Protein AF-A0A380JT74-F1 (afdb_monomer_lite)

Sequence (169 aa):
MEEIGEGIFPLSLGYSAITGVGSEQLVAQLIPATIIGYLMHDFTQPFWGKAALFKAFAGVDAISIVLDTKDTEEIINIIKAIAPTFGGISLEDISASRCFEIEQHLIDDCQIPIFHDDQHGTAIVVLAAVFNSLKLLQKSLAEVSITRKLLAAGAAKVTVVDKFGIINE

Radius of gyration: 21.31 Å; chains: 1; bounding box: 86×38×46 Å

InterPro domains:
  IPR012301 Malic enzyme, N-terminal domain [PF00390] (49-106)
  IPR012301 Malic enzyme, N-terminal domain [SM01274] (24-107)
  IPR015884 Malic enzyme, conserved site [PS00331] (115-131)
  IPR036291 NAD(P)-binding domain superfamily [SSF51735] (119-168)
  IPR037062 Malic enzyme, N-terminal domain superfamily [G3DSA:3.40.50.10380] (46-116)
  IPR046346 Aminoacid dehydrogenase-like, N-terminal domain superfamily [SSF53223] (48-117)
  IPR051674 Malate Decarboxylating Enzymes [PTHR43237] (49-161)

Secondary structure (DSSP, 8-state):
----------HHHHHHHHHSTTSTTEEEEEEETTSSTTT-TT--HHHHHHHHHIIIII--EEEEEEE----HHHHHHHHHHHGGG-SEEEE-SPPTTHHHHHHHHHHHH-SS-EEEIIIIIHHHHHHHHHHHHHHHHT--GGG--HHHHHHHTT-----EEETTEEE--

Structure (mmCIF, N/CA/C/O backbone):
data_AF-A0A380JT74-F1
#
_entry.id   AF-A0A380JT74-F1
#
loop_
_atom_site.group_PDB
_atom_site.id
_atom_site.type_symbol
_atom_site.label_atom_id
_atom_site.label_alt_id
_atom_site.label_comp_id
_atom_site.label_asym_id
_atom_site.label_entity_id
_atom_site.label_seq_id
_atom_site.pdbx_PDB_ins_code
_atom_site.Cartn_x
_atom_site.Cartn_y
_atom_site.Cartn_z
_atom_site.occupancy
_atom_site.B_iso_or_equiv
_atom_site.auth_seq_id
_atom_site.auth_comp_id
_atom_site.auth_asym_id
_atom_site.auth_atom_id
_atom_site.pdbx_PDB_model_num
ATOM 1 N N . MET A 1 1 ? -58.560 -0.689 1.691 1.00 39.22 1 MET A N 1
ATOM 2 C CA . MET A 1 1 ? -57.808 -1.839 2.223 1.00 39.22 1 MET A CA 1
ATOM 3 C C . MET A 1 1 ? -57.248 -2.535 1.004 1.00 39.22 1 MET A C 1
ATOM 5 O O . MET A 1 1 ? -57.956 -3.296 0.367 1.00 39.22 1 MET A O 1
ATOM 9 N N . GLU A 1 2 ? -56.061 -2.107 0.595 1.00 29.58 2 GLU A N 1
ATOM 10 C CA . GLU A 1 2 ? -55.3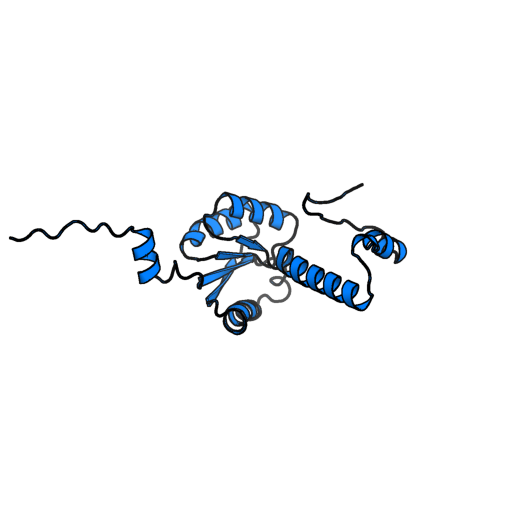30 -2.633 -0.556 1.00 29.58 2 GLU A CA 1
ATOM 11 C C . GLU A 1 2 ? -53.887 -2.769 -0.060 1.00 29.58 2 GLU A C 1
ATOM 13 O O . GLU A 1 2 ? -53.345 -1.830 0.529 1.00 29.58 2 GLU A O 1
ATOM 18 N N . GLU A 1 3 ? -53.363 -3.990 -0.121 1.00 33.56 3 GLU A N 1
ATOM 19 C CA . GLU A 1 3 ? -52.111 -4.406 0.506 1.00 33.56 3 GLU A CA 1
ATOM 20 C C . GLU A 1 3 ? -50.910 -3.709 -0.143 1.00 33.56 3 GLU A C 1
ATOM 22 O O . GLU A 1 3 ? -50.640 -3.855 -1.334 1.00 33.56 3 GLU A O 1
ATOM 27 N N . ILE A 1 4 ? -50.157 -2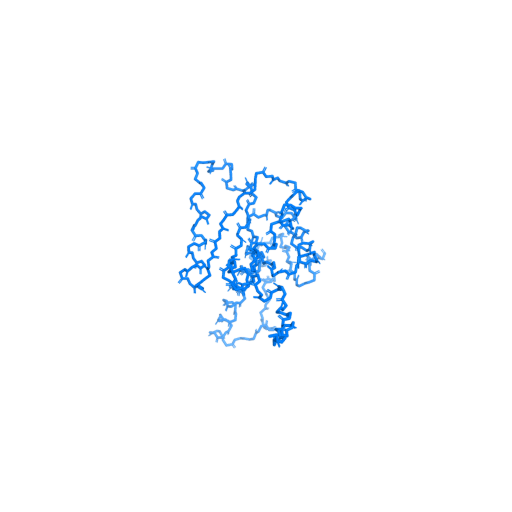.971 0.670 1.00 36.59 4 ILE A N 1
ATOM 28 C CA . ILE A 1 4 ? -48.798 -2.531 0.357 1.00 36.59 4 ILE A CA 1
ATOM 29 C C . ILE A 1 4 ? -47.874 -3.740 0.507 1.00 36.59 4 ILE A C 1
ATOM 31 O O . ILE A 1 4 ? -47.539 -4.142 1.618 1.00 36.59 4 ILE A O 1
ATOM 35 N N . GLY A 1 5 ? -47.511 -4.337 -0.628 1.00 32.78 5 GLY A N 1
ATOM 36 C CA . GLY A 1 5 ? -46.554 -5.435 -0.699 1.00 32.78 5 GLY A CA 1
ATOM 37 C C . GLY A 1 5 ? -45.199 -5.047 -0.108 1.00 32.78 5 GLY A C 1
ATOM 38 O O . GLY A 1 5 ? -44.645 -3.990 -0.416 1.00 32.78 5 GLY A O 1
ATOM 39 N N . GLU A 1 6 ? -44.675 -5.930 0.739 1.00 39.38 6 GLU A N 1
ATOM 40 C CA . GLU A 1 6 ? -43.350 -5.866 1.348 1.00 39.38 6 GLU A CA 1
ATOM 41 C C . GLU A 1 6 ? -42.249 -5.953 0.278 1.00 39.38 6 GLU A C 1
ATOM 43 O O . GLU A 1 6 ? -41.689 -7.007 -0.014 1.00 39.38 6 GLU A O 1
ATOM 48 N N . GLY A 1 7 ? -41.921 -4.816 -0.329 1.00 36.62 7 GLY A N 1
ATOM 49 C CA . GLY A 1 7 ? -40.676 -4.636 -1.062 1.00 36.62 7 GLY A CA 1
ATOM 50 C C . GLY A 1 7 ? -39.546 -4.385 -0.072 1.00 36.62 7 GLY A C 1
ATOM 51 O O . GLY A 1 7 ? -39.211 -3.233 0.196 1.00 36.62 7 GLY A O 1
ATOM 52 N N . ILE A 1 8 ? -38.966 -5.448 0.490 1.00 41.50 8 ILE A N 1
ATOM 53 C CA . ILE A 1 8 ? -37.708 -5.355 1.240 1.00 41.50 8 ILE A CA 1
ATOM 54 C C . ILE A 1 8 ? -36.622 -4.949 0.235 1.00 41.50 8 ILE A C 1
ATOM 56 O O . ILE A 1 8 ? -36.020 -5.784 -0.438 1.00 41.50 8 ILE A O 1
ATOM 60 N N . PHE A 1 9 ? -36.388 -3.643 0.105 1.00 39.09 9 PHE A N 1
ATOM 61 C CA . PHE A 1 9 ? -35.153 -3.135 -0.477 1.00 39.09 9 PHE A CA 1
ATOM 62 C C . PHE A 1 9 ? -33.995 -3.659 0.385 1.00 39.09 9 PHE A C 1
ATOM 64 O O . PHE A 1 9 ? -34.037 -3.486 1.607 1.00 39.09 9 PHE A O 1
ATOM 71 N N . PRO A 1 10 ? -32.965 -4.304 -0.193 1.00 41.22 10 PRO A N 1
ATOM 72 C CA . PRO A 1 10 ? -31.819 -4.738 0.591 1.00 41.22 10 PRO A CA 1
ATOM 73 C C . PRO A 1 10 ? -31.198 -3.516 1.278 1.00 41.22 10 PRO A C 1
ATOM 75 O O . PRO A 1 10 ? -30.847 -2.535 0.619 1.00 41.22 10 PRO A O 1
ATOM 78 N N . LEU A 1 11 ? -31.086 -3.570 2.610 1.00 44.22 11 LEU A N 1
ATOM 79 C CA . LEU A 1 11 ? -30.576 -2.483 3.459 1.00 44.22 11 LEU A CA 1
ATOM 80 C C . LEU A 1 11 ? -29.219 -1.934 2.978 1.00 44.22 11 LEU A C 1
ATOM 82 O O . LEU A 1 11 ? -28.955 -0.746 3.140 1.00 44.22 11 LEU A O 1
ATOM 86 N N . SER A 1 12 ? -28.393 -2.760 2.327 1.00 42.31 12 SER A N 1
ATOM 87 C CA . SER A 1 12 ? -27.105 -2.365 1.738 1.00 42.31 12 SER A CA 1
ATOM 88 C C . SER A 1 12 ? -27.229 -1.385 0.562 1.00 42.31 12 SER A C 1
ATOM 90 O O . SER A 1 12 ? -26.414 -0.469 0.435 1.00 42.31 12 SER A O 1
ATOM 92 N N . LEU A 1 13 ? -28.262 -1.532 -0.275 1.00 37.78 13 LEU A N 1
ATOM 93 C CA . LEU A 1 13 ? -28.532 -0.631 -1.401 1.00 37.78 13 LEU A CA 1
ATOM 94 C C . LEU A 1 13 ? -29.143 0.690 -0.918 1.00 37.78 13 LEU A C 1
ATOM 96 O O . LEU A 1 13 ? -28.796 1.757 -1.419 1.00 37.78 13 LEU A O 1
ATOM 100 N N . GLY A 1 14 ? -30.036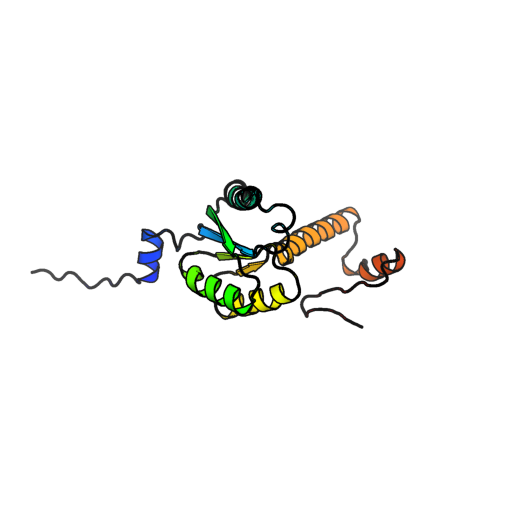 0.611 0.074 1.00 36.16 14 GLY A N 1
ATOM 101 C CA . GLY A 1 14 ? -30.672 1.781 0.680 1.00 36.16 14 GLY A CA 1
ATOM 102 C C . GLY A 1 14 ? -29.677 2.656 1.442 1.00 36.16 14 GLY A C 1
ATOM 103 O O . GLY A 1 14 ? -29.666 3.866 1.251 1.00 36.16 14 GLY A O 1
ATOM 104 N N . TYR A 1 15 ? -28.791 2.060 2.246 1.00 44.44 15 TYR A N 1
ATOM 105 C CA . TYR A 1 15 ? -27.768 2.801 2.991 1.00 44.44 15 TYR A CA 1
ATOM 106 C C . TYR A 1 15 ? -26.835 3.572 2.048 1.00 44.44 15 TYR A C 1
ATOM 108 O O . TYR A 1 15 ? -26.690 4.782 2.181 1.00 44.44 15 TYR A O 1
ATOM 116 N N . SER A 1 16 ? -26.313 2.895 1.023 1.00 44.91 16 SER A N 1
ATOM 117 C CA . SER A 1 16 ? -25.418 3.462 0.009 1.00 44.91 16 SER A CA 1
ATOM 118 C C . SER A 1 16 ? -25.979 4.683 -0.721 1.00 44.91 16 SER A C 1
ATOM 120 O O . SER A 1 16 ? -25.251 5.644 -0.965 1.00 44.91 16 SER A O 1
ATOM 122 N N . ALA A 1 17 ? -27.273 4.655 -1.050 1.00 41.78 17 ALA A N 1
ATOM 123 C CA . ALA A 1 17 ? -27.955 5.733 -1.760 1.00 41.78 17 ALA A CA 1
ATOM 124 C C . ALA A 1 17 ? -28.292 6.941 -0.864 1.00 41.78 17 ALA A C 1
ATOM 126 O O . ALA A 1 17 ? -28.459 8.045 -1.375 1.00 41.78 17 ALA A O 1
ATOM 127 N N . ILE A 1 18 ? -28.402 6.741 0.456 1.00 48.78 18 ILE A N 1
ATOM 128 C CA . ILE A 1 18 ? -28.799 7.784 1.418 1.00 48.78 18 ILE A CA 1
ATOM 129 C C . ILE A 1 18 ? -27.573 8.454 2.057 1.00 48.78 18 ILE A C 1
ATOM 131 O O . ILE A 1 18 ? -27.598 9.655 2.314 1.00 48.78 18 ILE A O 1
ATOM 135 N N . THR A 1 19 ? -26.496 7.705 2.312 1.00 51.59 19 THR A N 1
ATOM 136 C CA . THR A 1 19 ? -25.284 8.208 2.985 1.00 51.59 19 THR A CA 1
ATOM 137 C C . THR A 1 19 ? -24.150 8.556 2.020 1.00 51.59 19 THR A C 1
ATOM 139 O O . THR A 1 19 ? -23.175 9.176 2.432 1.00 51.59 19 THR A O 1
ATOM 142 N N . GLY A 1 20 ? -24.249 8.142 0.752 1.00 47.56 20 GLY A N 1
ATOM 143 C CA . GLY A 1 20 ? -23.146 8.196 -0.211 1.00 47.56 20 GLY A CA 1
ATOM 144 C C . GLY A 1 20 ? -22.093 7.098 -0.009 1.00 47.56 20 GLY A C 1
ATOM 145 O O . GLY A 1 20 ? -21.178 6.990 -0.817 1.00 47.56 20 GLY A O 1
ATOM 146 N N . VAL A 1 21 ? -22.229 6.239 1.009 1.00 47.00 21 VAL A N 1
ATOM 147 C CA . VAL A 1 21 ? -21.217 5.234 1.406 1.00 47.00 21 VAL A CA 1
ATOM 148 C C . VAL A 1 21 ? -21.133 4.032 0.447 1.00 47.00 21 VAL A C 1
ATOM 150 O O . VAL A 1 21 ? -20.200 3.246 0.528 1.00 47.00 21 VAL A O 1
ATOM 153 N N . GLY A 1 22 ? -22.043 3.907 -0.524 1.00 40.50 22 GLY A N 1
ATOM 154 C CA . GLY A 1 22 ? -21.859 2.982 -1.659 1.00 40.50 22 GLY A CA 1
ATOM 155 C C . GLY A 1 22 ? -21.641 3.672 -2.991 1.00 40.50 22 GLY A C 1
ATOM 156 O O . GLY A 1 22 ? -21.723 3.033 -4.036 1.00 40.50 22 GLY A O 1
ATOM 157 N N . SER A 1 23 ? -21.356 4.969 -2.968 1.00 45.16 23 SER A N 1
ATOM 158 C CA . SER A 1 23 ? -20.537 5.520 -4.027 1.00 45.16 23 SER A CA 1
ATOM 159 C C . SER A 1 23 ? -19.095 5.169 -3.668 1.00 45.16 23 SER A C 1
ATOM 161 O O . SER A 1 23 ? -18.668 5.377 -2.535 1.00 45.16 23 SER A O 1
ATOM 163 N N . GLU A 1 24 ? -18.328 4.649 -4.617 1.00 51.03 24 GLU A N 1
ATOM 164 C CA . GLU A 1 24 ? -16.873 4.423 -4.525 1.00 51.03 24 GLU A CA 1
ATOM 165 C C . GLU A 1 24 ? -16.081 5.731 -4.264 1.00 51.03 24 GLU A C 1
ATOM 167 O O . GLU A 1 24 ? -14.888 5.825 -4.533 1.00 51.03 24 GLU A O 1
ATOM 172 N N . GLN A 1 25 ? -16.758 6.787 -3.812 1.00 56.88 25 GLN A N 1
ATOM 173 C CA . GLN A 1 25 ? -16.313 8.159 -3.856 1.00 56.88 25 GLN A CA 1
ATOM 174 C C . GLN A 1 25 ? -15.687 8.604 -2.552 1.00 56.88 25 GLN A C 1
ATOM 176 O O . GLN A 1 25 ? -14.919 9.534 -2.661 1.00 56.88 25 GLN A O 1
ATOM 181 N N . LEU A 1 26 ? -15.950 8.000 -1.380 1.00 63.19 26 LEU A N 1
ATOM 182 C CA . LEU A 1 26 ? -15.327 8.442 -0.122 1.00 63.19 26 LEU A CA 1
ATOM 183 C C . LEU A 1 26 ? -14.191 7.513 0.330 1.00 63.19 26 LEU A C 1
ATOM 185 O O . LEU A 1 26 ? -14.449 6.416 0.828 1.00 63.19 26 LEU A O 1
ATOM 189 N N . VAL A 1 27 ? -12.944 7.967 0.198 1.00 76.00 27 VAL A N 1
ATOM 190 C CA . VAL A 1 27 ? -11.735 7.231 0.614 1.00 76.00 27 VAL A CA 1
ATOM 191 C C . VAL A 1 27 ? -11.126 7.856 1.866 1.00 76.00 27 VAL A C 1
ATOM 193 O O . VAL A 1 27 ? -10.895 9.066 1.920 1.00 76.00 27 VAL A O 1
ATOM 196 N N . ALA A 1 28 ? -10.824 7.033 2.872 1.00 78.25 28 ALA A N 1
ATOM 197 C CA . ALA A 1 28 ? -10.010 7.470 4.002 1.00 78.25 28 ALA A CA 1
ATOM 198 C C . ALA A 1 28 ? -8.528 7.343 3.656 1.00 78.25 28 ALA A C 1
ATOM 200 O O . ALA A 1 28 ? -8.063 6.271 3.276 1.00 78.25 28 ALA A O 1
ATOM 201 N N . GLN A 1 29 ? -7.782 8.424 3.835 1.00 72.50 29 GLN A N 1
ATOM 202 C CA . GLN A 1 29 ? -6.329 8.441 3.749 1.00 72.50 29 GLN A CA 1
ATOM 203 C C . GLN A 1 29 ? -5.763 8.446 5.170 1.00 72.50 29 GLN A C 1
ATOM 205 O O . GLN A 1 29 ? -5.967 9.407 5.912 1.00 72.50 29 GLN A O 1
ATOM 210 N N . LEU A 1 30 ? -5.094 7.366 5.561 1.00 71.06 30 LEU A N 1
ATOM 211 C CA . LEU A 1 30 ? -4.696 7.101 6.942 1.00 71.06 30 LEU A CA 1
ATOM 212 C C . LEU A 1 30 ? -3.195 7.240 7.145 1.00 71.06 30 LEU A C 1
ATOM 214 O O . LEU A 1 30 ? -2.408 6.594 6.458 1.00 71.06 30 LEU A O 1
ATOM 218 N N . ILE A 1 31 ? -2.833 8.071 8.124 1.00 67.75 31 ILE A N 1
ATOM 219 C CA . ILE A 1 31 ? -1.463 8.540 8.333 1.00 67.75 31 ILE A CA 1
ATOM 220 C C . ILE A 1 31 ? -1.128 8.461 9.829 1.00 67.75 31 ILE A C 1
ATOM 222 O O . ILE A 1 31 ? -1.653 9.254 10.616 1.00 67.75 31 ILE A O 1
ATOM 226 N N . PRO A 1 32 ? -0.274 7.525 10.274 1.00 60.84 32 PRO A N 1
ATOM 227 C CA . PRO A 1 32 ? 0.247 7.534 11.632 1.00 60.84 32 PRO A CA 1
ATOM 228 C C . PRO A 1 32 ? 1.298 8.640 11.766 1.00 60.84 32 PRO A C 1
ATOM 230 O O . PRO A 1 32 ? 2.138 8.820 10.884 1.00 60.84 32 PRO A O 1
ATOM 233 N N . ALA A 1 33 ? 1.296 9.368 12.886 1.00 57.62 33 ALA A N 1
ATOM 234 C CA . ALA A 1 33 ? 2.073 10.599 13.120 1.00 57.62 33 ALA A CA 1
ATOM 235 C C . ALA A 1 33 ? 3.624 10.456 13.143 1.00 57.62 33 ALA A C 1
ATOM 237 O O . ALA A 1 33 ? 4.336 11.231 13.783 1.00 57.62 33 ALA A O 1
ATOM 238 N N . THR A 1 34 ? 4.204 9.454 12.483 1.00 51.53 34 THR A N 1
ATOM 239 C CA . THR A 1 34 ? 5.522 8.915 12.836 1.00 51.53 34 THR A CA 1
ATOM 240 C C . THR A 1 34 ? 6.728 9.344 12.020 1.00 51.53 34 THR A C 1
ATOM 242 O O . THR A 1 34 ? 7.830 9.172 12.537 1.00 51.53 34 THR A O 1
ATOM 245 N N . ILE A 1 35 ? 6.589 9.908 10.819 1.00 43.22 35 ILE A N 1
ATOM 246 C CA . ILE A 1 35 ? 7.774 10.305 10.028 1.00 43.22 35 ILE A CA 1
ATOM 247 C C . ILE A 1 35 ? 7.844 11.822 9.824 1.00 43.22 35 ILE A C 1
ATOM 249 O O . ILE A 1 35 ? 8.893 12.421 10.051 1.00 43.22 35 ILE A O 1
ATOM 253 N N . ILE A 1 36 ? 6.722 12.475 9.523 1.00 45.03 36 ILE A N 1
ATOM 254 C CA . ILE A 1 36 ? 6.669 13.937 9.339 1.00 45.03 36 ILE A CA 1
ATOM 255 C C . ILE A 1 36 ? 6.343 14.679 10.655 1.00 45.03 36 ILE A C 1
ATOM 257 O O . ILE A 1 36 ? 6.624 15.868 10.785 1.00 45.03 36 ILE A O 1
ATOM 261 N N . GLY A 1 37 ? 5.865 13.976 11.690 1.00 41.78 37 GLY A N 1
ATOM 262 C CA . GLY A 1 37 ? 5.500 14.576 12.983 1.00 41.78 37 GLY A CA 1
ATOM 263 C C . GLY A 1 37 ? 6.672 15.113 13.820 1.00 41.78 37 GLY A C 1
ATOM 264 O O . GLY A 1 37 ? 6.473 16.014 14.627 1.00 41.78 37 GLY A O 1
ATOM 265 N N . TYR A 1 38 ? 7.905 14.626 13.615 1.00 39.69 38 TYR A N 1
ATOM 266 C CA . TYR A 1 38 ? 9.077 15.100 14.378 1.00 39.69 38 TYR A CA 1
ATOM 267 C C . TYR A 1 38 ? 9.775 16.325 13.771 1.00 39.69 38 TYR A C 1
ATOM 269 O O . TYR A 1 38 ? 10.463 17.045 14.491 1.00 39.69 38 TYR A O 1
ATOM 277 N N . LEU A 1 39 ? 9.608 16.572 12.468 1.00 40.47 39 LEU A N 1
ATOM 278 C CA . LEU A 1 39 ? 10.161 17.753 11.792 1.00 40.47 39 LEU A CA 1
ATOM 279 C C . LEU A 1 39 ? 9.103 18.837 11.541 1.00 40.47 39 LEU A C 1
ATOM 281 O O . LEU A 1 39 ? 9.475 19.993 11.355 1.00 40.47 39 LEU A O 1
ATOM 285 N N . MET A 1 40 ? 7.807 18.491 11.540 1.00 43.88 40 MET A N 1
ATOM 286 C CA . MET A 1 40 ? 6.711 19.390 11.154 1.00 43.88 40 MET A CA 1
ATOM 287 C C . MET A 1 40 ? 5.447 19.195 12.007 1.00 43.88 40 MET A C 1
ATOM 289 O O . MET A 1 40 ? 4.362 18.954 11.488 1.00 43.88 40 MET A O 1
ATOM 293 N N . HIS A 1 41 ? 5.579 19.338 13.326 1.00 42.34 41 HIS A N 1
ATOM 294 C CA . HIS A 1 41 ? 4.462 19.312 14.283 1.00 42.34 41 HIS A CA 1
ATOM 295 C C . HIS A 1 41 ? 3.335 20.327 13.957 1.00 42.34 41 HIS A C 1
ATOM 297 O O . HIS A 1 41 ? 2.180 20.098 14.302 1.00 42.34 41 HIS A O 1
ATOM 303 N N . ASP A 1 42 ? 3.639 21.414 13.234 1.00 39.81 42 ASP A N 1
ATOM 304 C CA . ASP A 1 42 ? 2.719 22.553 13.071 1.00 39.81 42 ASP A CA 1
ATOM 305 C C . ASP A 1 42 ? 2.001 22.640 11.710 1.00 39.81 42 ASP A C 1
ATOM 307 O O . ASP A 1 42 ? 1.203 23.553 11.493 1.00 39.81 42 ASP A O 1
ATOM 311 N N . PHE A 1 43 ? 2.225 21.702 10.783 1.00 44.19 43 PHE A N 1
ATOM 312 C CA . PHE A 1 43 ? 1.517 21.685 9.497 1.00 44.19 43 PHE A CA 1
ATOM 313 C C . PHE A 1 43 ? 0.864 20.321 9.250 1.00 44.19 43 PHE A C 1
ATOM 315 O O . PHE A 1 43 ? 1.424 19.443 8.609 1.00 44.19 43 PHE A O 1
ATOM 322 N N . THR A 1 44 ? -0.395 20.188 9.669 1.00 47.00 44 THR A N 1
ATOM 323 C CA . THR A 1 44 ? -1.339 19.164 9.177 1.00 47.00 44 THR A CA 1
ATOM 324 C C . THR A 1 44 ? -1.724 19.368 7.701 1.00 47.00 44 THR A C 1
ATOM 326 O O . THR A 1 44 ? -2.378 18.518 7.105 1.00 47.00 44 THR A O 1
ATOM 329 N N . GLN A 1 45 ? -1.309 20.484 7.090 1.00 41.72 45 GLN A N 1
ATOM 330 C CA . GLN A 1 45 ? -1.654 20.919 5.728 1.00 41.72 45 GLN A CA 1
ATOM 331 C C . GLN A 1 45 ? -1.154 20.037 4.558 1.00 41.72 45 GLN A C 1
ATOM 333 O O . GLN A 1 45 ? -1.871 19.989 3.560 1.00 41.72 45 GLN A O 1
ATOM 338 N N . PRO A 1 46 ? 0.006 19.337 4.596 1.00 52.62 46 PRO A N 1
ATOM 339 C CA . PRO A 1 46 ? 0.470 18.541 3.453 1.00 52.62 46 PRO A CA 1
ATOM 340 C C . PRO A 1 46 ? -0.488 17.395 3.122 1.00 52.62 46 PRO A C 1
ATOM 342 O O . PRO A 1 46 ? -0.695 17.069 1.956 1.00 52.62 46 PRO A O 1
ATOM 345 N N . PHE A 1 47 ? -1.117 16.826 4.150 1.00 55.28 47 PHE A N 1
ATOM 346 C CA . PHE A 1 47 ? -1.962 15.644 4.029 1.00 55.28 47 PHE A CA 1
ATOM 347 C C . PHE A 1 47 ? -3.287 15.935 3.314 1.00 55.28 47 PHE A C 1
ATOM 349 O O . PHE A 1 47 ? -3.718 15.133 2.488 1.00 55.28 47 PHE A O 1
ATOM 356 N N . TRP A 1 48 ? -3.836 17.147 3.477 1.00 58.19 48 TRP A N 1
ATOM 357 C CA . TRP A 1 48 ? -4.949 17.651 2.657 1.00 58.19 48 TRP A CA 1
ATOM 358 C C . TRP A 1 48 ? -4.604 17.713 1.162 1.00 58.19 48 TRP A C 1
ATOM 360 O O . TRP A 1 48 ? -5.496 17.649 0.315 1.00 58.19 48 TRP A O 1
ATOM 370 N N . GLY A 1 49 ? -3.314 17.819 0.825 1.00 68.44 49 GLY A N 1
ATOM 371 C CA . GLY A 1 49 ? -2.835 17.845 -0.550 1.00 68.44 49 GLY A CA 1
ATOM 372 C C . GLY A 1 49 ? -3.217 16.583 -1.318 1.00 68.44 49 GLY A C 1
ATOM 373 O O . GLY A 1 49 ? -3.735 16.690 -2.425 1.00 68.44 49 GLY A O 1
ATOM 374 N N . LYS A 1 50 ? -3.047 15.393 -0.732 1.00 76.38 50 LYS A N 1
ATOM 375 C CA . LYS A 1 50 ? -3.371 14.132 -1.421 1.00 76.38 50 LYS A CA 1
ATOM 376 C C . LYS A 1 50 ? -4.868 13.928 -1.588 1.00 76.38 50 LYS A C 1
ATOM 378 O O . LYS A 1 50 ? -5.302 13.541 -2.669 1.00 76.38 50 LYS A O 1
ATOM 383 N N . ALA A 1 51 ? -5.663 14.280 -0.580 1.00 80.25 51 ALA A N 1
ATOM 384 C CA . ALA A 1 51 ? -7.113 14.291 -0.717 1.00 80.25 51 ALA A CA 1
ATOM 385 C C . ALA A 1 51 ? -7.575 15.205 -1.873 1.00 80.25 51 ALA A C 1
ATOM 387 O O . ALA A 1 51 ? -8.425 14.825 -2.680 1.00 80.25 51 ALA A O 1
ATOM 388 N N . ALA A 1 52 ? -6.945 16.376 -2.029 1.00 82.62 52 ALA A N 1
ATOM 389 C CA . ALA A 1 52 ? -7.187 17.247 -3.177 1.00 82.62 52 ALA A CA 1
ATOM 390 C C . ALA A 1 52 ? -6.740 16.615 -4.513 1.00 82.62 52 ALA A C 1
ATOM 392 O O . ALA A 1 52 ? -7.420 16.806 -5.522 1.00 82.62 52 ALA A O 1
ATOM 393 N N . LEU A 1 53 ? -5.649 15.835 -4.538 1.00 85.38 53 LEU A N 1
ATOM 394 C CA . LEU A 1 53 ? -5.219 15.086 -5.729 1.00 85.38 53 LEU A CA 1
ATOM 395 C C . LEU A 1 53 ? -6.234 14.005 -6.124 1.00 85.38 53 LEU A C 1
ATOM 397 O O . LEU A 1 53 ? -6.561 13.906 -7.307 1.00 85.38 53 LEU A O 1
ATOM 401 N N . PHE A 1 54 ? -6.774 13.247 -5.164 1.00 84.81 54 PHE A N 1
ATOM 402 C CA . PHE A 1 54 ? -7.849 12.278 -5.419 1.00 84.81 54 PHE A CA 1
ATOM 403 C C . PHE A 1 54 ? -9.041 12.948 -6.103 1.00 84.81 54 PHE A C 1
ATOM 405 O O . PHE A 1 54 ? -9.524 12.459 -7.130 1.00 84.81 54 PHE A O 1
ATOM 412 N N . LYS A 1 55 ? -9.449 14.127 -5.617 1.00 85.69 55 LYS A N 1
ATOM 413 C CA . LYS A 1 55 ? -10.560 14.855 -6.230 1.00 85.69 55 LYS A CA 1
ATOM 414 C C . LYS A 1 55 ? -10.216 15.381 -7.618 1.00 85.69 55 LYS A C 1
ATOM 416 O O . LYS A 1 55 ? -11.008 15.220 -8.544 1.00 85.69 55 LYS A O 1
ATOM 421 N N . ALA A 1 56 ? -9.045 15.994 -7.770 1.00 89.19 56 ALA A N 1
ATOM 422 C CA . ALA A 1 56 ? -8.635 16.645 -9.010 1.00 89.19 56 ALA A CA 1
ATOM 423 C C . ALA A 1 56 ? -8.365 15.657 -10.155 1.00 89.19 56 ALA A C 1
ATOM 425 O O . ALA A 1 56 ? -8.699 15.956 -11.300 1.00 89.19 56 ALA A O 1
ATOM 426 N N . PHE A 1 57 ? -7.763 14.501 -9.863 1.00 88.94 57 PHE A N 1
ATOM 427 C CA . PHE A 1 57 ? -7.303 13.556 -10.887 1.00 88.94 57 PHE A CA 1
ATOM 428 C C . PHE A 1 57 ? -8.183 12.314 -11.034 1.00 88.94 57 PHE A C 1
ATOM 430 O O . PHE A 1 57 ? -8.227 11.750 -12.125 1.00 88.94 57 PHE A O 1
ATOM 437 N N . ALA A 1 58 ? -8.888 11.897 -9.978 1.00 86.62 58 ALA A N 1
ATOM 438 C CA . ALA A 1 58 ? -9.724 10.694 -9.993 1.00 86.62 58 ALA A CA 1
ATOM 439 C C . ALA A 1 58 ? -11.215 10.975 -9.739 1.00 86.62 58 ALA A C 1
ATOM 441 O O . ALA A 1 58 ? -12.031 10.067 -9.859 1.00 86.62 58 ALA A O 1
ATOM 442 N N . GLY A 1 59 ? -11.596 12.212 -9.394 1.00 87.44 59 GLY A N 1
ATOM 443 C CA . GLY A 1 59 ? -12.975 12.542 -9.020 1.00 87.44 59 GLY A CA 1
ATOM 444 C C . GLY A 1 59 ? -13.425 11.922 -7.692 1.00 87.44 59 GLY A C 1
ATOM 445 O O . GLY A 1 59 ? -14.610 11.993 -7.373 1.00 87.44 59 GLY A O 1
ATOM 446 N N . VAL A 1 60 ? -12.490 11.355 -6.924 1.00 86.69 60 VAL A N 1
ATOM 447 C CA . VAL A 1 60 ? -12.728 10.687 -5.640 1.00 86.69 60 VAL A CA 1
ATOM 448 C C . VAL A 1 60 ? -12.708 11.727 -4.524 1.00 86.69 60 VAL A C 1
ATOM 450 O O . VAL A 1 60 ? -11.780 12.528 -4.423 1.00 86.69 60 VAL A O 1
ATOM 453 N N . ASP A 1 61 ? -13.735 11.729 -3.688 1.00 86.31 61 ASP A N 1
ATOM 454 C CA . ASP A 1 61 ? -13.762 12.481 -2.442 1.00 86.31 61 ASP A CA 1
ATOM 455 C C . ASP A 1 61 ? -12.912 11.750 -1.392 1.00 86.31 61 ASP A C 1
ATOM 457 O O . ASP A 1 61 ? -13.173 10.625 -0.990 1.00 86.31 61 ASP A O 1
ATOM 461 N N . ALA A 1 62 ? -11.836 12.369 -0.934 1.00 85.50 62 ALA A N 1
ATOM 462 C CA . ALA A 1 62 ? -10.972 11.758 0.067 1.00 85.50 62 ALA A CA 1
ATOM 463 C C . ALA A 1 62 ? -10.927 12.619 1.321 1.00 85.50 62 ALA A C 1
ATOM 465 O O . ALA A 1 62 ? -10.999 13.848 1.248 1.00 85.50 62 ALA A O 1
ATOM 466 N N . ILE A 1 63 ? -10.798 11.967 2.474 1.00 84.75 63 ILE A N 1
ATOM 467 C CA . ILE A 1 63 ? -10.550 12.646 3.742 1.00 84.75 63 ILE A CA 1
ATOM 468 C C . ILE A 1 63 ? -9.284 12.100 4.384 1.00 84.75 63 ILE A C 1
ATOM 470 O O . ILE A 1 63 ? -9.063 10.891 4.430 1.00 84.75 63 ILE A O 1
ATOM 474 N N . SER A 1 64 ? -8.454 13.003 4.895 1.00 82.69 64 SER A N 1
ATOM 475 C CA . SER A 1 64 ? -7.226 12.641 5.594 1.00 82.69 64 SER A CA 1
ATOM 476 C C . SER A 1 64 ? -7.511 12.449 7.082 1.00 82.69 64 SER A C 1
ATOM 478 O O . SER A 1 64 ? -8.037 13.344 7.744 1.00 82.69 64 SER A O 1
ATOM 480 N N . ILE A 1 65 ? -7.150 11.282 7.609 1.00 84.88 65 ILE A N 1
ATOM 481 C CA . ILE A 1 65 ? -7.302 10.902 9.012 1.00 84.88 65 ILE A CA 1
ATOM 482 C C . ILE A 1 65 ? -5.909 10.634 9.572 1.00 84.88 65 ILE A C 1
ATOM 484 O O . ILE A 1 65 ? -5.233 9.677 9.191 1.00 84.88 65 ILE A O 1
ATOM 488 N N . VAL A 1 66 ? -5.483 11.496 10.492 1.00 83.94 66 VAL A N 1
ATOM 489 C CA . VAL A 1 66 ? -4.195 11.364 11.174 1.00 83.94 66 VAL A CA 1
ATOM 490 C C . VAL A 1 66 ? -4.420 10.685 12.517 1.00 83.94 66 VAL A C 1
ATOM 492 O O . VAL A 1 66 ? -5.237 11.149 13.313 1.00 83.94 66 VAL A O 1
ATOM 495 N N . LEU A 1 67 ? -3.695 9.596 12.765 1.00 82.88 67 LEU A N 1
ATOM 496 C CA . LEU A 1 67 ? -3.747 8.869 14.030 1.00 82.88 67 LEU A CA 1
ATOM 497 C C . LEU A 1 67 ? -2.516 9.211 14.875 1.00 82.88 67 LEU A C 1
ATOM 499 O O . LEU A 1 67 ? -1.379 8.986 14.452 1.00 82.88 67 LEU A O 1
ATOM 503 N N . ASP A 1 68 ? -2.744 9.716 16.088 1.00 84.69 68 ASP A N 1
ATOM 504 C CA . ASP A 1 68 ? -1.689 9.934 17.087 1.00 84.69 68 ASP A CA 1
ATOM 505 C C . ASP A 1 68 ? -1.423 8.655 17.892 1.00 84.69 68 ASP A C 1
ATOM 507 O O . ASP A 1 68 ? -1.526 8.600 19.114 1.00 84.69 68 ASP A O 1
ATOM 511 N N . THR A 1 69 ? -1.128 7.577 17.172 1.00 83.44 69 THR A N 1
ATOM 512 C CA . THR A 1 69 ? -0.662 6.323 17.756 1.00 83.44 69 THR A CA 1
ATOM 513 C C . THR A 1 69 ? 0.398 5.700 16.859 1.00 83.44 69 THR A C 1
ATOM 515 O O . THR A 1 69 ? 0.493 5.955 15.654 1.00 83.44 69 THR A O 1
ATOM 518 N N . LYS A 1 70 ? 1.259 4.904 17.487 1.00 83.56 70 LYS A N 1
ATOM 519 C CA . LYS A 1 70 ? 2.302 4.118 16.826 1.00 83.56 70 LYS A CA 1
ATOM 520 C C . LYS A 1 70 ? 2.084 2.622 17.009 1.00 83.56 70 LYS A C 1
ATOM 522 O O . LYS A 1 70 ? 2.832 1.852 16.403 1.00 83.56 70 LYS A O 1
ATOM 527 N N . ASP A 1 71 ? 1.129 2.247 17.856 1.00 90.06 71 ASP A N 1
ATOM 528 C CA . ASP A 1 71 ? 0.827 0.864 18.172 1.00 90.06 71 ASP A CA 1
ATOM 529 C C . ASP A 1 71 ? 0.101 0.210 16.995 1.00 90.06 71 ASP A C 1
ATOM 531 O O . ASP A 1 71 ? -0.831 0.772 16.423 1.00 90.06 71 ASP A O 1
ATOM 535 N N . THR A 1 72 ? 0.589 -0.957 16.589 1.00 90.56 72 THR A N 1
ATOM 536 C CA . THR A 1 72 ? 0.129 -1.628 15.366 1.00 90.56 72 THR A CA 1
ATOM 537 C C . THR A 1 72 ? -1.308 -2.115 15.528 1.00 90.56 72 THR A C 1
ATOM 539 O O . THR A 1 72 ? -2.147 -1.847 14.670 1.00 90.56 72 THR A O 1
ATOM 542 N N . GLU A 1 73 ? -1.613 -2.740 16.663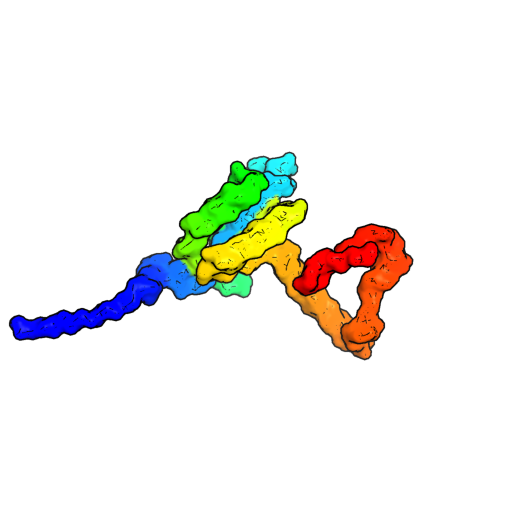 1.00 94.06 73 GLU A N 1
ATOM 543 C CA . GLU A 1 73 ? -2.944 -3.266 16.960 1.00 94.06 73 GLU A CA 1
ATOM 544 C C . GLU A 1 73 ? -3.961 -2.146 17.167 1.00 94.06 73 GLU A C 1
ATOM 546 O O . GLU A 1 73 ? -5.092 -2.232 16.690 1.00 94.06 73 GLU A O 1
ATOM 551 N N . GLU A 1 74 ? -3.577 -1.063 17.842 1.00 93.94 74 GLU A N 1
ATOM 552 C CA . GLU A 1 74 ? -4.435 0.108 18.002 1.00 93.94 74 GLU A CA 1
ATOM 553 C C . GLU A 1 74 ? -4.804 0.718 16.644 1.00 93.94 74 GLU A C 1
ATOM 555 O O . GLU A 1 74 ? -5.983 0.967 16.387 1.00 93.94 74 GLU A O 1
ATOM 560 N N . ILE A 1 75 ? -3.826 0.886 15.745 1.00 91.75 75 ILE A N 1
ATOM 561 C CA . ILE A 1 75 ? -4.063 1.368 14.379 1.00 91.75 75 ILE A CA 1
ATOM 562 C C . ILE A 1 75 ? -5.041 0.439 13.652 1.00 91.75 75 ILE A C 1
ATOM 564 O O . ILE A 1 75 ? -6.046 0.915 13.126 1.00 91.75 75 ILE A O 1
ATOM 568 N N . ILE A 1 76 ? -4.796 -0.875 13.654 1.00 94.00 76 ILE A N 1
ATOM 569 C CA . ILE A 1 76 ? -5.668 -1.857 12.991 1.00 94.00 76 ILE A CA 1
ATOM 570 C C . ILE A 1 76 ? -7.099 -1.758 13.530 1.00 94.00 76 ILE A C 1
ATOM 572 O O . ILE A 1 76 ? -8.052 -1.659 12.757 1.00 94.00 76 ILE A O 1
ATOM 576 N N . ASN A 1 77 ? -7.262 -1.728 14.852 1.00 96.06 77 ASN A N 1
ATOM 577 C CA . ASN A 1 77 ? -8.575 -1.679 15.489 1.00 96.06 77 ASN A CA 1
ATOM 578 C C . ASN A 1 77 ? -9.331 -0.381 15.179 1.00 96.06 77 ASN A C 1
ATOM 580 O O . ASN A 1 77 ? -10.526 -0.432 14.880 1.00 96.06 77 ASN A O 1
ATOM 584 N N . ILE A 1 78 ? -8.647 0.769 15.196 1.00 94.69 78 ILE A N 1
ATOM 585 C CA . ILE A 1 78 ? -9.241 2.057 14.813 1.00 94.69 78 ILE A CA 1
ATOM 586 C C . ILE A 1 78 ? -9.711 2.007 13.360 1.00 94.69 78 ILE A C 1
ATOM 588 O O . ILE A 1 78 ? -10.853 2.361 13.069 1.00 94.69 78 ILE A O 1
ATOM 592 N N . ILE A 1 79 ? -8.853 1.538 12.452 1.00 93.06 79 ILE A N 1
ATOM 593 C CA . ILE A 1 79 ? -9.152 1.486 11.021 1.00 93.06 79 ILE A CA 1
ATOM 594 C C . ILE A 1 79 ? -10.342 0.559 10.753 1.00 93.06 79 ILE A C 1
ATOM 596 O O . ILE A 1 79 ? -11.282 0.959 10.067 1.00 93.06 79 ILE A O 1
ATOM 600 N N . LYS A 1 80 ? -10.367 -0.635 11.356 1.00 94.12 80 LYS A N 1
ATOM 601 C CA . LYS A 1 80 ? -11.497 -1.574 11.255 1.00 94.12 80 LYS A CA 1
ATOM 602 C C . LYS A 1 80 ? -12.804 -0.963 11.747 1.00 94.12 80 LYS A C 1
ATOM 604 O O . LYS A 1 80 ? -13.847 -1.175 11.134 1.00 94.12 80 LYS A O 1
ATOM 609 N N . ALA A 1 81 ? -12.758 -0.198 12.837 1.00 94.69 81 ALA A N 1
ATOM 610 C CA . ALA A 1 81 ? -13.945 0.438 13.396 1.00 94.69 81 ALA A CA 1
ATOM 611 C C . ALA A 1 81 ? -14.529 1.516 12.467 1.00 94.69 81 ALA A C 1
ATOM 613 O O . ALA A 1 81 ? -15.750 1.653 12.391 1.00 94.69 81 ALA A O 1
ATOM 614 N N . ILE A 1 82 ? -13.682 2.265 11.752 1.00 91.56 82 ILE A N 1
ATOM 615 C CA . ILE A 1 82 ? -14.132 3.338 10.851 1.00 91.56 82 ILE A CA 1
ATOM 616 C C . ILE A 1 82 ? -14.380 2.869 9.413 1.00 91.56 82 ILE A C 1
ATOM 618 O O . ILE A 1 82 ? -15.116 3.540 8.689 1.00 91.56 82 ILE A O 1
ATOM 622 N N . ALA A 1 83 ? -13.822 1.722 9.010 1.00 90.50 83 ALA A N 1
ATOM 623 C CA . ALA A 1 83 ? -13.908 1.169 7.658 1.00 90.50 83 ALA A CA 1
ATOM 624 C C . ALA A 1 83 ? -15.327 1.152 7.059 1.00 90.50 83 ALA A C 1
ATOM 626 O O . ALA A 1 83 ? -15.461 1.575 5.914 1.00 90.50 83 ALA A O 1
ATOM 627 N N . PRO A 1 84 ? -16.406 0.793 7.789 1.00 89.56 84 PRO A N 1
ATOM 628 C CA . PRO A 1 84 ? -17.761 0.797 7.227 1.00 89.56 84 PRO A CA 1
ATOM 629 C C . PRO A 1 84 ? -18.256 2.163 6.725 1.00 89.56 84 PRO A C 1
ATOM 631 O O . PRO A 1 84 ? -19.278 2.220 6.050 1.00 89.56 84 PRO A O 1
ATOM 634 N N . THR A 1 85 ? -17.570 3.258 7.072 1.00 87.56 85 THR A N 1
ATOM 635 C CA . THR A 1 85 ? -17.890 4.624 6.623 1.00 87.56 85 THR A CA 1
ATOM 636 C C . THR A 1 85 ? -17.339 4.931 5.225 1.00 87.56 85 THR A C 1
ATOM 638 O O . THR A 1 85 ? -17.777 5.891 4.595 1.00 87.56 85 THR A O 1
ATOM 641 N N . PHE A 1 86 ? -16.378 4.147 4.733 1.00 87.75 86 PHE A N 1
ATOM 642 C CA . PHE A 1 86 ? -15.607 4.457 3.529 1.00 87.75 86 PHE A CA 1
ATOM 643 C C . PHE A 1 86 ? -15.822 3.423 2.427 1.00 87.75 86 PHE A C 1
ATOM 645 O O . PHE A 1 86 ? -16.077 2.253 2.694 1.00 87.75 86 PHE A O 1
ATOM 652 N N . GLY A 1 87 ? -15.659 3.856 1.176 1.00 87.50 87 GLY A N 1
ATOM 653 C CA . GLY A 1 87 ? -15.604 2.970 0.010 1.00 87.50 87 GLY A CA 1
ATOM 654 C C . GLY A 1 87 ? -14.227 2.330 -0.200 1.00 87.50 87 GLY A C 1
ATOM 655 O O . GLY A 1 87 ? -14.103 1.390 -0.977 1.00 87.50 87 GLY A O 1
ATOM 656 N N . GLY A 1 88 ? -13.195 2.823 0.491 1.00 90.81 88 GLY A N 1
ATOM 657 C CA . GLY A 1 88 ? -11.836 2.288 0.465 1.00 90.81 88 GLY A CA 1
ATOM 658 C C . GLY A 1 88 ? -10.918 3.014 1.447 1.00 90.81 88 GLY A C 1
ATOM 659 O O . GLY A 1 88 ? -11.227 4.117 1.911 1.00 90.81 88 GLY A O 1
ATOM 660 N N . ILE A 1 89 ? -9.783 2.393 1.764 1.00 91.88 89 ILE A N 1
ATOM 661 C CA . ILE A 1 89 ? -8.769 2.951 2.664 1.00 91.88 89 ILE A CA 1
ATOM 662 C C . ILE A 1 89 ? -7.414 2.979 1.967 1.00 91.88 89 ILE A C 1
ATOM 664 O O . ILE A 1 89 ? -6.902 1.949 1.535 1.00 91.88 89 ILE A O 1
ATOM 668 N N . SER A 1 90 ? -6.824 4.170 1.908 1.00 91.56 90 SER A N 1
ATOM 669 C CA . SER A 1 90 ? -5.458 4.399 1.457 1.00 91.56 90 SER A CA 1
ATOM 670 C C . SER A 1 90 ? -4.543 4.579 2.670 1.00 91.56 90 SER A C 1
ATOM 672 O O . SER A 1 90 ? -4.644 5.581 3.376 1.00 91.56 90 SER A O 1
ATOM 674 N N . LEU A 1 91 ? -3.652 3.623 2.924 1.00 91.00 91 LEU A N 1
ATOM 675 C CA . LEU A 1 91 ? -2.617 3.717 3.955 1.00 91.00 91 LEU A CA 1
ATOM 676 C C . LEU A 1 91 ? -1.420 4.515 3.432 1.00 91.00 91 LEU A C 1
ATOM 678 O O . LEU A 1 91 ? -1.032 4.372 2.268 1.00 91.00 91 LEU A O 1
ATOM 682 N N . GLU A 1 92 ? -0.822 5.324 4.299 1.00 86.00 92 GLU A N 1
ATOM 683 C CA . GLU A 1 92 ? 0.292 6.197 3.943 1.00 86.00 92 GLU A CA 1
ATOM 684 C C . GLU A 1 92 ? 1.222 6.463 5.125 1.00 86.00 92 GLU A C 1
ATOM 686 O O . GLU A 1 92 ? 0.800 6.471 6.281 1.00 86.00 92 GLU A O 1
ATOM 691 N N . ASP A 1 93 ? 2.503 6.682 4.823 1.00 81.62 93 ASP A N 1
ATOM 692 C CA . ASP A 1 93 ? 3.553 7.081 5.766 1.00 81.62 93 ASP A CA 1
ATOM 693 C C . ASP A 1 93 ? 3.680 6.155 6.993 1.00 81.62 93 ASP A C 1
ATOM 695 O O . ASP A 1 93 ? 4.149 6.537 8.076 1.00 81.62 93 ASP A O 1
ATOM 699 N N . ILE A 1 94 ? 3.305 4.884 6.825 1.00 82.25 94 ILE A N 1
ATOM 700 C CA . ILE A 1 94 ? 3.492 3.847 7.835 1.00 82.25 94 ILE A CA 1
ATOM 701 C C . ILE A 1 94 ? 4.883 3.246 7.657 1.00 82.25 94 ILE A C 1
ATOM 703 O O . ILE A 1 94 ? 5.203 2.627 6.646 1.00 82.25 94 ILE A O 1
ATOM 707 N N . SER A 1 95 ? 5.741 3.410 8.662 1.00 79.44 95 SER A N 1
ATOM 708 C CA . SER A 1 95 ? 7.109 2.889 8.589 1.00 79.44 95 SER A CA 1
ATOM 709 C C . SER A 1 95 ? 7.142 1.356 8.507 1.00 79.44 95 SER A C 1
ATOM 711 O O . SER A 1 95 ? 6.430 0.676 9.247 1.00 79.44 95 SER A O 1
ATOM 713 N N . ALA A 1 96 ? 8.055 0.804 7.707 1.00 80.38 96 ALA A N 1
ATOM 714 C CA . ALA A 1 96 ? 8.379 -0.623 7.742 1.00 80.38 96 ALA A CA 1
ATOM 715 C C . ALA A 1 96 ? 9.003 -1.032 9.100 1.00 80.38 96 ALA A C 1
ATOM 717 O O . ALA A 1 96 ? 9.631 -0.212 9.770 1.00 80.38 96 ALA A O 1
ATOM 718 N N . SER A 1 97 ? 8.869 -2.280 9.561 1.00 81.19 97 SER A N 1
ATOM 719 C CA . SER A 1 97 ? 8.175 -3.426 8.938 1.00 81.19 97 SER A CA 1
ATOM 720 C C . SER A 1 97 ? 6.680 -3.535 9.264 1.00 81.19 97 SER A C 1
ATOM 722 O O . SER A 1 97 ? 5.988 -4.329 8.640 1.00 81.19 97 SER A O 1
ATOM 724 N N . ARG A 1 98 ? 6.165 -2.750 10.216 1.00 84.06 98 ARG A N 1
ATOM 725 C CA . ARG A 1 98 ? 4.766 -2.834 10.685 1.00 84.06 98 ARG A CA 1
ATOM 726 C C . ARG A 1 98 ? 3.719 -2.539 9.607 1.00 84.06 98 ARG A C 1
ATOM 728 O O . ARG A 1 98 ? 2.607 -3.037 9.705 1.00 84.06 98 ARG A O 1
ATOM 735 N N . CYS A 1 99 ? 4.058 -1.758 8.578 1.00 86.81 99 CYS A N 1
ATOM 736 C CA . CYS A 1 99 ? 3.137 -1.468 7.477 1.00 86.81 99 CYS A CA 1
ATOM 737 C C . CYS A 1 99 ? 2.620 -2.735 6.778 1.00 86.81 99 CYS A C 1
ATOM 739 O O . CYS A 1 99 ? 1.449 -2.768 6.419 1.00 86.81 99 CYS A O 1
ATOM 741 N N . PHE A 1 100 ? 3.449 -3.779 6.657 1.00 88.06 100 PHE A N 1
ATOM 742 C CA . PHE A 1 100 ? 3.062 -5.050 6.038 1.00 88.06 100 PHE A CA 1
ATOM 743 C C . PHE A 1 100 ? 2.034 -5.811 6.879 1.00 88.06 100 PHE A C 1
ATOM 745 O O . PHE A 1 100 ? 1.058 -6.325 6.348 1.00 88.06 100 PHE A O 1
ATOM 752 N N . GLU A 1 101 ? 2.252 -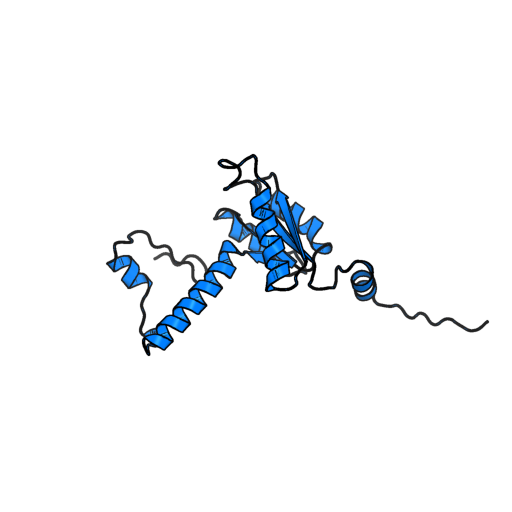5.871 8.193 1.00 90.38 101 GLU A N 1
ATOM 753 C CA . GLU A 1 101 ? 1.342 -6.536 9.132 1.00 90.38 101 GLU A CA 1
ATOM 754 C C . GLU A 1 101 ? -0.005 -5.812 9.198 1.00 90.38 101 GLU A C 1
ATOM 756 O O . GLU A 1 101 ? -1.050 -6.441 9.048 1.00 90.38 101 GLU A O 1
ATOM 761 N N . ILE A 1 102 ? 0.028 -4.481 9.328 1.00 91.56 102 ILE A N 1
ATOM 762 C CA . ILE A 1 102 ? -1.169 -3.632 9.330 1.00 91.56 102 ILE A CA 1
ATOM 763 C C . ILE A 1 102 ? -1.967 -3.832 8.043 1.00 91.56 102 ILE A C 1
ATOM 765 O O . ILE A 1 102 ? -3.166 -4.081 8.097 1.00 91.56 102 ILE A O 1
ATOM 769 N N . GLU A 1 103 ? -1.315 -3.734 6.887 1.00 93.25 103 GLU A N 1
ATOM 770 C CA . GLU A 1 103 ? -1.978 -3.895 5.597 1.00 93.25 103 GLU A CA 1
ATOM 771 C C . GLU A 1 103 ? -2.598 -5.286 5.442 1.00 93.25 103 GLU A C 1
ATOM 773 O O . GLU A 1 103 ? -3.766 -5.383 5.072 1.00 93.25 103 GLU A O 1
ATOM 778 N N . GLN A 1 104 ? -1.856 -6.347 5.769 1.00 93.12 104 GLN A N 1
ATOM 779 C CA . GLN A 1 104 ? -2.342 -7.717 5.629 1.00 93.12 104 GLN A CA 1
ATOM 780 C C . GLN A 1 104 ? -3.562 -7.978 6.520 1.00 93.12 104 GLN A C 1
ATOM 782 O O . GLN A 1 104 ? -4.580 -8.455 6.025 1.00 93.12 104 GLN A O 1
ATOM 787 N N . HIS A 1 105 ? -3.503 -7.599 7.802 1.00 94.00 105 HIS A N 1
ATOM 788 C CA . HIS A 1 105 ? -4.645 -7.745 8.710 1.00 94.00 105 HIS A CA 1
ATOM 789 C C . HIS A 1 105 ? -5.864 -6.959 8.221 1.00 94.00 105 HIS A C 1
ATOM 791 O O . HIS A 1 105 ? -6.985 -7.460 8.262 1.00 94.00 105 HIS A O 1
ATOM 797 N N . LEU A 1 106 ? -5.666 -5.737 7.723 1.00 94.56 106 LEU A N 1
ATOM 798 C CA . LEU A 1 106 ? -6.768 -4.926 7.216 1.00 94.56 106 LEU A CA 1
ATOM 799 C C . LEU A 1 106 ? -7.372 -5.497 5.933 1.00 94.56 106 LEU A C 1
ATOM 801 O O . LEU A 1 106 ? -8.586 -5.422 5.779 1.00 94.56 106 LEU A O 1
ATOM 805 N N . ILE A 1 107 ? -6.569 -6.063 5.030 1.00 93.50 107 ILE A N 1
ATOM 806 C CA . ILE A 1 107 ? -7.072 -6.751 3.831 1.00 93.50 107 ILE A CA 1
ATOM 807 C C . ILE A 1 107 ? -7.914 -7.968 4.223 1.00 93.50 107 ILE A C 1
ATOM 809 O O . ILE A 1 107 ? -8.960 -8.202 3.620 1.00 93.50 107 ILE A O 1
ATOM 813 N N . ASP A 1 108 ? -7.472 -8.726 5.226 1.00 94.31 108 ASP A N 1
ATOM 814 C CA . ASP A 1 108 ? -8.157 -9.945 5.661 1.00 94.31 108 ASP A CA 1
ATOM 815 C C . ASP A 1 108 ? -9.456 -9.639 6.430 1.00 94.31 108 ASP A C 1
ATOM 817 O O . ASP A 1 108 ? -10.450 -10.357 6.292 1.00 94.31 108 ASP A O 1
ATOM 821 N N . ASP A 1 109 ? -9.472 -8.554 7.211 1.00 93.44 109 ASP A N 1
ATOM 822 C CA . ASP A 1 109 ? -10.575 -8.226 8.115 1.00 93.44 109 ASP A CA 1
ATOM 823 C C . ASP A 1 109 ? -11.605 -7.240 7.534 1.00 93.44 109 ASP A C 1
ATOM 825 O O . ASP A 1 109 ? -12.768 -7.245 7.957 1.00 93.44 109 ASP A O 1
ATOM 829 N N . CYS A 1 110 ? -11.213 -6.362 6.605 1.00 90.19 110 CYS A N 1
ATOM 830 C CA . CYS A 1 110 ? -12.096 -5.333 6.050 1.00 90.19 110 CYS A CA 1
ATOM 831 C C . CYS A 1 110 ? -12.782 -5.806 4.760 1.00 90.19 110 CYS A C 1
ATOM 833 O O . CYS A 1 110 ? -12.162 -6.355 3.858 1.00 90.19 110 CYS A O 1
ATOM 835 N N . GLN A 1 111 ? -14.075 -5.497 4.609 1.00 90.19 111 GLN A N 1
ATOM 836 C CA . GLN A 1 111 ? -14.841 -5.794 3.382 1.00 90.19 111 GLN A CA 1
ATOM 837 C C . GLN A 1 111 ? -14.693 -4.717 2.290 1.00 90.19 111 GLN A C 1
ATOM 839 O O . GLN A 1 111 ? -15.485 -4.679 1.349 1.00 90.19 111 GLN A O 1
ATOM 844 N N . ILE A 1 112 ? -13.712 -3.824 2.426 1.00 89.19 112 ILE A N 1
ATOM 845 C CA . ILE A 1 112 ? -13.450 -2.720 1.498 1.00 89.19 112 ILE A CA 1
ATOM 846 C C . ILE A 1 112 ? -11.995 -2.763 1.022 1.00 89.19 112 ILE A C 1
ATOM 848 O O . ILE A 1 112 ? -11.142 -3.282 1.743 1.00 89.19 112 ILE A O 1
ATOM 852 N N . PRO A 1 113 ? -11.684 -2.213 -0.164 1.00 92.62 113 PRO A N 1
ATOM 853 C CA . PRO A 1 113 ? -10.320 -2.168 -0.667 1.00 92.62 113 PRO A CA 1
ATOM 854 C C . PRO A 1 113 ? -9.380 -1.430 0.289 1.00 92.62 113 PRO A C 1
ATOM 856 O O . PRO A 1 113 ? -9.645 -0.290 0.681 1.00 92.62 113 PRO A O 1
ATOM 859 N N . ILE A 1 114 ? -8.261 -2.075 0.609 1.00 93.38 114 ILE A N 1
ATOM 860 C CA . ILE A 1 114 ? -7.137 -1.490 1.339 1.00 93.38 114 ILE A CA 1
ATOM 861 C C . ILE A 1 114 ? -5.977 -1.343 0.356 1.00 93.38 114 ILE A C 1
ATOM 863 O O . ILE A 1 114 ? -5.645 -2.286 -0.363 1.00 93.38 114 ILE A O 1
ATOM 867 N N . PHE A 1 115 ? -5.379 -0.158 0.301 1.00 91.12 115 PHE A N 1
ATOM 868 C CA . PHE A 1 115 ? -4.272 0.148 -0.596 1.00 91.12 115 PHE A CA 1
ATOM 869 C C . PHE A 1 115 ? -3.198 0.929 0.147 1.00 91.12 115 PHE A C 1
ATOM 871 O O . PHE A 1 115 ? -3.473 1.998 0.677 1.00 91.12 115 PHE A O 1
ATOM 878 N N . HIS A 1 116 ? -1.965 0.439 0.171 1.00 90.50 116 HIS A N 1
ATOM 879 C CA . HIS A 1 116 ? -0.845 1.217 0.688 1.00 90.50 116 HIS A CA 1
ATOM 880 C C . HIS A 1 116 ? -0.131 1.987 -0.430 1.00 90.50 116 HIS A C 1
ATOM 882 O O . HIS A 1 116 ? 0.542 1.391 -1.272 1.00 90.50 116 HIS A O 1
ATOM 888 N N . ASP A 1 117 ? -0.214 3.321 -0.410 1.00 86.94 117 ASP A N 1
ATOM 889 C CA . ASP A 1 117 ? 0.269 4.158 -1.518 1.00 86.94 117 ASP A CA 1
ATOM 890 C C . ASP A 1 117 ? 1.794 4.116 -1.674 1.00 86.94 117 ASP A C 1
ATOM 892 O O . ASP A 1 117 ? 2.301 3.856 -2.767 1.00 86.94 117 ASP A O 1
ATOM 896 N N . ASP A 1 118 ? 2.542 4.244 -0.572 1.00 82.69 118 ASP A N 1
ATOM 897 C CA . ASP A 1 118 ? 4.012 4.223 -0.642 1.00 82.69 118 ASP A CA 1
ATOM 898 C C . ASP A 1 118 ? 4.568 2.885 -1.151 1.00 82.69 118 ASP A C 1
ATOM 900 O O . ASP A 1 118 ? 5.649 2.850 -1.743 1.00 82.69 118 ASP A O 1
ATOM 904 N N . GLN A 1 119 ? 3.819 1.794 -0.959 1.00 84.44 119 GLN A N 1
ATOM 905 C CA . GLN A 1 119 ? 4.179 0.464 -1.436 1.00 84.44 119 GLN A CA 1
ATOM 906 C C . GLN A 1 119 ? 3.712 0.259 -2.882 1.00 84.44 119 GLN A C 1
ATOM 908 O O . GLN A 1 119 ? 4.519 0.238 -3.816 1.00 84.44 119 GLN A O 1
ATOM 913 N N . HIS A 1 120 ? 2.401 0.126 -3.085 1.00 88.12 120 HIS A N 1
ATOM 914 C CA . HIS A 1 120 ? 1.832 -0.264 -4.374 1.00 88.12 120 HIS A CA 1
ATOM 915 C C . HIS A 1 120 ? 1.828 0.887 -5.372 1.00 88.12 120 HIS A C 1
ATOM 917 O O . HIS A 1 120 ? 2.140 0.667 -6.542 1.00 88.12 120 HIS A O 1
ATOM 923 N N . GLY A 1 121 ? 1.529 2.112 -4.932 1.00 87.06 121 GLY A N 1
ATOM 924 C CA . GLY A 1 121 ? 1.530 3.303 -5.788 1.00 87.06 121 GLY A CA 1
ATOM 925 C C . GLY A 1 121 ? 2.904 3.534 -6.413 1.00 87.06 121 GLY A C 1
ATOM 926 O O . GLY A 1 121 ? 3.034 3.624 -7.640 1.00 87.06 121 GLY A O 1
ATOM 927 N N . THR A 1 122 ? 3.954 3.492 -5.588 1.00 87.31 122 THR A N 1
ATOM 928 C CA . THR A 1 122 ? 5.345 3.552 -6.059 1.00 87.31 122 THR A CA 1
ATOM 929 C C . THR A 1 122 ? 5.672 2.399 -7.010 1.00 87.31 122 THR A C 1
ATOM 931 O O . THR A 1 122 ? 6.224 2.631 -8.089 1.00 87.31 122 THR A O 1
ATOM 934 N N . ALA A 1 123 ? 5.312 1.159 -6.658 1.00 85.75 123 ALA A N 1
ATOM 935 C CA . ALA A 1 123 ? 5.604 -0.012 -7.485 1.00 85.75 123 ALA A CA 1
ATOM 936 C C . ALA A 1 123 ? 4.949 0.071 -8.875 1.00 85.75 123 ALA A C 1
ATOM 938 O O . ALA A 1 123 ? 5.610 -0.198 -9.880 1.00 85.75 123 ALA A O 1
ATOM 939 N N . ILE A 1 124 ? 3.684 0.496 -8.953 1.00 89.06 124 ILE A N 1
ATOM 940 C CA . ILE A 1 124 ? 2.938 0.647 -10.210 1.00 89.06 124 ILE A CA 1
ATOM 941 C C . ILE A 1 124 ? 3.618 1.672 -11.123 1.00 89.06 124 ILE A C 1
ATOM 943 O O . ILE A 1 124 ? 3.865 1.387 -12.299 1.00 89.06 124 ILE A O 1
ATOM 947 N N . VAL A 1 125 ? 3.961 2.852 -10.595 1.00 91.75 125 VAL A N 1
ATOM 948 C CA . VAL A 1 125 ? 4.580 3.923 -11.393 1.00 91.75 125 VAL A CA 1
ATOM 949 C C . VAL A 1 125 ? 5.988 3.533 -11.847 1.00 91.75 125 VAL A C 1
ATOM 951 O O . VAL A 1 125 ? 6.339 3.740 -13.012 1.00 91.75 125 VAL A O 1
ATOM 954 N N . VAL A 1 126 ? 6.787 2.913 -10.972 1.00 90.31 126 VAL A N 1
ATOM 955 C CA . VAL A 1 126 ? 8.125 2.410 -11.324 1.00 90.31 126 VAL A CA 1
ATOM 956 C C . VAL A 1 126 ? 8.033 1.338 -12.406 1.00 90.31 126 VAL A C 1
ATOM 958 O O . VAL A 1 126 ? 8.780 1.383 -13.385 1.00 90.31 126 VAL A O 1
ATOM 961 N N . LEU A 1 127 ? 7.093 0.401 -12.282 1.00 88.88 127 LEU A N 1
ATOM 962 C CA . LEU A 1 127 ? 6.894 -0.651 -13.270 1.00 88.88 127 LEU A CA 1
ATOM 963 C C . LEU A 1 127 ? 6.495 -0.067 -14.633 1.00 88.88 127 LEU A C 1
ATOM 965 O O . LEU A 1 127 ? 7.083 -0.433 -15.653 1.00 88.88 127 LEU A O 1
ATOM 969 N N . ALA A 1 128 ? 5.568 0.894 -14.661 1.00 90.69 128 ALA A N 1
ATOM 970 C CA . ALA A 1 128 ? 5.193 1.604 -15.883 1.00 90.69 128 ALA A CA 1
ATOM 971 C C . ALA A 1 128 ? 6.395 2.321 -16.529 1.00 90.69 128 ALA A C 1
ATOM 973 O O . ALA A 1 128 ? 6.587 2.246 -17.748 1.00 90.69 128 ALA A O 1
ATOM 974 N N . ALA A 1 129 ? 7.248 2.964 -15.724 1.00 92.38 129 ALA A N 1
ATOM 975 C CA . ALA A 1 129 ? 8.471 3.605 -16.204 1.00 92.38 129 ALA A CA 1
ATOM 976 C C . ALA A 1 129 ? 9.459 2.594 -16.813 1.00 92.38 129 ALA A C 1
ATOM 978 O O . ALA A 1 129 ? 10.036 2.855 -17.876 1.00 92.38 129 ALA A O 1
ATOM 979 N N . VAL A 1 130 ? 9.622 1.419 -16.195 1.00 90.12 130 VAL A N 1
ATOM 980 C CA . VAL A 1 130 ? 10.458 0.330 -16.725 1.00 90.12 130 VAL A CA 1
ATOM 981 C C . VAL A 1 130 ? 9.915 -0.170 -18.063 1.00 90.12 130 VAL A C 1
ATOM 983 O O . VAL A 1 130 ? 10.674 -0.232 -19.030 1.00 90.12 130 VAL A O 1
ATOM 986 N N . PHE A 1 131 ? 8.614 -0.457 -18.169 1.00 89.88 131 PHE A N 1
ATOM 987 C CA . PHE A 1 131 ? 8.005 -0.906 -19.427 1.00 89.88 131 PHE A CA 1
ATOM 988 C C . PHE A 1 131 ? 8.184 0.112 -20.559 1.00 89.88 131 PHE A C 1
ATOM 990 O O . PHE A 1 131 ? 8.579 -0.255 -21.671 1.00 89.88 131 PHE A O 1
ATOM 997 N N . ASN A 1 132 ? 7.964 1.397 -20.276 1.00 94.62 132 ASN A N 1
ATOM 998 C CA . ASN A 1 132 ? 8.166 2.459 -21.260 1.00 94.62 132 ASN A CA 1
ATOM 999 C C . ASN A 1 132 ? 9.638 2.579 -21.683 1.00 94.62 132 ASN A C 1
ATOM 1001 O O . ASN A 1 132 ? 9.930 2.735 -22.869 1.00 94.62 132 ASN A O 1
ATOM 1005 N N . SER A 1 133 ? 10.573 2.429 -20.742 1.00 93.25 133 SER A N 1
ATOM 1006 C CA . SER A 1 133 ? 12.013 2.457 -21.027 1.00 93.25 133 SER A CA 1
ATOM 1007 C C . SER A 1 133 ? 12.450 1.282 -21.905 1.00 93.25 133 SER A C 1
ATOM 1009 O O . SER A 1 133 ? 13.199 1.462 -22.864 1.00 93.25 133 SER A O 1
ATOM 1011 N N . LEU A 1 134 ? 11.949 0.078 -21.621 1.00 89.31 134 LEU A N 1
ATOM 1012 C CA . LEU A 1 134 ? 12.213 -1.122 -22.418 1.00 89.31 134 LEU A CA 1
ATOM 1013 C C . LEU A 1 134 ? 11.723 -0.970 -23.859 1.00 89.31 134 LEU A C 1
ATOM 1015 O O . LEU A 1 134 ? 12.455 -1.299 -24.792 1.00 89.31 134 LEU A O 1
ATOM 1019 N N . LYS A 1 135 ? 10.527 -0.398 -24.044 1.00 94.44 135 LYS A N 1
ATOM 1020 C CA . LYS A 1 135 ? 9.964 -0.114 -25.369 1.00 94.44 135 LYS A CA 1
ATOM 1021 C C . LYS A 1 135 ? 10.837 0.855 -26.171 1.00 94.44 135 LYS A C 1
ATOM 1023 O O . LYS A 1 135 ? 11.074 0.610 -27.350 1.00 94.44 135 LYS A O 1
ATOM 1028 N N . LEU A 1 136 ? 11.347 1.917 -25.541 1.00 96.25 136 LEU A N 1
ATOM 1029 C CA . LEU A 1 136 ? 12.256 2.873 -26.190 1.00 96.25 136 LEU A CA 1
ATOM 1030 C C . LEU A 1 136 ? 13.594 2.234 -26.584 1.00 96.25 136 LEU A C 1
ATOM 1032 O O . LEU A 1 136 ? 14.143 2.550 -27.636 1.00 96.25 136 LEU A O 1
ATOM 1036 N N . LEU A 1 137 ? 14.102 1.321 -25.756 1.00 94.62 137 LEU A N 1
ATOM 1037 C CA . LEU A 1 137 ? 15.356 0.606 -25.998 1.00 94.62 137 LEU A CA 1
ATOM 1038 C C . LEU A 1 137 ? 15.200 -0.621 -26.906 1.00 94.62 137 LEU A C 1
ATOM 1040 O O . LEU A 1 137 ? 16.208 -1.244 -27.229 1.00 94.62 137 LEU A O 1
ATOM 1044 N N . GLN A 1 138 ? 13.967 -0.971 -27.291 1.00 95.25 138 GLN A N 1
ATOM 1045 C CA . GLN A 1 138 ? 13.626 -2.189 -28.034 1.00 95.25 138 GLN A CA 1
ATOM 1046 C C . GLN A 1 138 ? 14.161 -3.462 -27.356 1.00 95.25 138 GLN A C 1
ATOM 1048 O O . GLN A 1 138 ? 14.664 -4.368 -28.014 1.00 95.25 138 GLN A O 1
ATOM 1053 N N . LYS A 1 139 ? 14.066 -3.514 -26.022 1.00 90.69 139 LYS A N 1
ATOM 1054 C CA . LYS A 1 139 ? 14.472 -4.665 -25.204 1.00 90.69 139 LYS A CA 1
ATOM 1055 C C . LYS A 1 139 ? 13.272 -5.302 -24.524 1.00 90.69 139 LYS A C 1
ATOM 1057 O O . LYS A 1 139 ? 12.296 -4.629 -24.204 1.00 90.69 139 LYS A O 1
ATOM 1062 N N . SER A 1 140 ? 13.372 -6.591 -24.246 1.00 87.25 140 SER A N 1
ATOM 1063 C CA . SER A 1 140 ? 12.442 -7.331 -23.400 1.00 87.25 140 SER A CA 1
ATOM 1064 C C . SER A 1 140 ? 12.878 -7.306 -21.932 1.00 87.25 140 SER A C 1
ATOM 1066 O O . SER A 1 140 ? 14.047 -7.090 -21.604 1.00 87.25 140 SER A O 1
ATOM 1068 N N . LEU A 1 141 ? 11.929 -7.560 -21.027 1.00 81.12 141 LEU A N 1
ATOM 1069 C CA . LEU A 1 141 ? 12.196 -7.635 -19.587 1.00 81.12 141 LEU A CA 1
ATOM 1070 C C . LEU A 1 141 ? 13.212 -8.747 -19.255 1.00 81.12 141 LEU A C 1
ATOM 1072 O O . LEU A 1 141 ? 14.054 -8.565 -18.382 1.00 81.12 141 LEU A O 1
ATOM 1076 N N . ALA A 1 142 ? 13.185 -9.858 -20.004 1.00 80.75 142 ALA A N 1
ATOM 1077 C CA . ALA A 1 142 ? 14.098 -10.993 -19.837 1.00 80.75 142 ALA A CA 1
ATOM 1078 C C . ALA A 1 142 ? 15.573 -10.645 -20.119 1.00 80.75 142 ALA A C 1
ATOM 1080 O O . ALA A 1 142 ? 16.475 -11.335 -19.651 1.00 80.75 142 ALA A O 1
ATOM 1081 N N . GLU A 1 143 ? 15.833 -9.570 -20.865 1.00 78.31 143 GLU A N 1
ATOM 1082 C CA . GLU A 1 143 ? 17.184 -9.117 -21.213 1.00 78.31 143 GLU A CA 1
ATOM 1083 C C . GLU A 1 143 ? 17.778 -8.145 -20.180 1.00 78.31 143 GLU A C 1
ATOM 1085 O O . GLU A 1 143 ? 18.937 -7.732 -20.303 1.00 78.31 143 GLU A O 1
ATOM 1090 N N . VAL A 1 144 ? 17.008 -7.745 -19.161 1.00 79.62 144 VAL A N 1
ATOM 1091 C CA . VAL A 1 144 ? 17.429 -6.751 -18.169 1.00 79.62 144 VAL A CA 1
ATOM 1092 C C . VAL A 1 144 ? 17.559 -7.375 -16.787 1.00 79.62 144 VAL A C 1
ATOM 1094 O O . VAL A 1 144 ? 16.627 -7.941 -16.238 1.00 79.62 144 VAL A O 1
ATOM 1097 N N . SER A 1 145 ? 18.734 -7.196 -16.182 1.00 77.62 145 SER A N 1
ATOM 1098 C CA . SER A 1 145 ? 19.004 -7.603 -14.804 1.00 77.62 145 SER A CA 1
ATOM 1099 C C . SER A 1 145 ? 19.268 -6.378 -13.928 1.00 77.62 145 SER A C 1
ATOM 1101 O O . SER A 1 145 ? 20.395 -5.881 -13.874 1.00 77.62 145 SER A O 1
ATOM 1103 N N . ILE A 1 146 ? 18.236 -5.906 -13.227 1.00 76.31 146 ILE A N 1
ATOM 1104 C CA . ILE A 1 146 ? 18.285 -4.697 -12.388 1.00 76.31 146 ILE A CA 1
ATOM 1105 C C . ILE A 1 146 ? 19.185 -4.910 -11.161 1.00 76.31 146 ILE A C 1
ATOM 1107 O O . ILE A 1 146 ? 20.097 -4.117 -10.934 1.00 76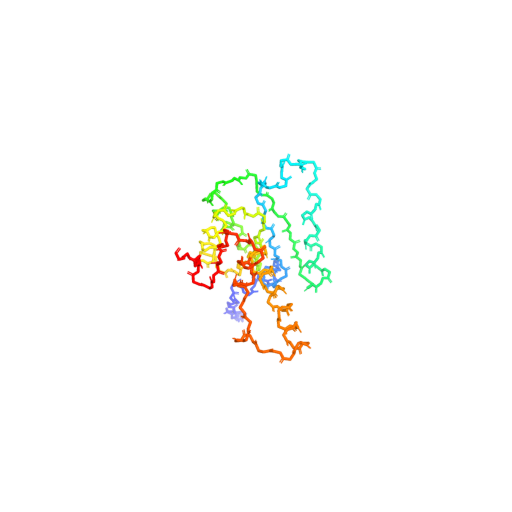.31 146 ILE A O 1
ATOM 1111 N N . THR A 1 147 ? 19.034 -6.024 -10.437 1.00 73.88 147 THR A N 1
ATOM 1112 C CA . THR A 1 147 ? 19.833 -6.323 -9.232 1.00 73.88 147 THR A CA 1
ATOM 1113 C C . THR A 1 147 ? 21.330 -6.377 -9.530 1.00 73.88 147 THR A C 1
ATOM 1115 O O . THR A 1 147 ? 22.118 -5.713 -8.863 1.00 73.88 147 THR A O 1
ATOM 1118 N N . ARG A 1 148 ? 21.743 -7.071 -10.603 1.00 70.56 148 ARG A N 1
ATOM 1119 C CA . ARG A 1 148 ? 23.161 -7.095 -11.024 1.00 70.56 148 ARG A CA 1
ATOM 1120 C C . ARG A 1 148 ? 23.703 -5.706 -11.365 1.00 70.56 148 ARG A C 1
ATOM 1122 O O . ARG A 1 148 ? 24.876 -5.450 -11.118 1.00 70.56 148 ARG A O 1
ATOM 1129 N N . LYS A 1 149 ? 22.879 -4.808 -11.919 1.00 73.06 149 LYS A N 1
ATOM 1130 C CA . LYS A 1 149 ? 23.288 -3.422 -12.199 1.00 73.06 149 LYS A CA 1
ATOM 1131 C C . LYS A 1 149 ? 23.473 -2.612 -10.918 1.00 73.06 149 LYS A C 1
ATOM 1133 O O . LYS A 1 149 ? 24.447 -1.877 -10.835 1.00 73.06 149 LYS A O 1
ATOM 1138 N N . LEU A 1 150 ? 22.589 -2.770 -9.931 1.00 78.00 150 LEU A N 1
ATOM 1139 C CA . LEU A 1 150 ? 22.725 -2.118 -8.623 1.00 78.00 150 LEU A CA 1
ATOM 1140 C C . LEU A 1 150 ? 23.976 -2.607 -7.881 1.00 78.00 150 LEU A C 1
ATOM 1142 O O . LEU A 1 150 ? 24.759 -1.787 -7.407 1.00 78.00 150 LEU A O 1
ATOM 1146 N N . LEU A 1 151 ? 24.217 -3.923 -7.870 1.00 77.69 151 LEU A N 1
ATOM 1147 C CA . LEU A 1 151 ? 25.440 -4.515 -7.315 1.00 77.69 151 LEU A CA 1
ATOM 1148 C C . LEU A 1 151 ? 26.695 -3.978 -8.025 1.00 77.69 151 LEU A C 1
ATOM 1150 O O . LEU A 1 151 ? 27.638 -3.545 -7.368 1.00 77.69 151 LEU A O 1
ATOM 1154 N N . ALA A 1 152 ? 26.692 -3.932 -9.363 1.00 76.50 152 ALA A N 1
ATOM 1155 C CA . ALA A 1 152 ? 27.801 -3.377 -10.146 1.00 76.50 152 ALA A CA 1
ATOM 1156 C C . ALA A 1 152 ? 28.015 -1.869 -9.913 1.00 76.50 152 ALA A C 1
ATOM 1158 O O . ALA A 1 152 ? 29.141 -1.391 -10.021 1.00 76.50 152 ALA A O 1
ATOM 1159 N N . ALA A 1 153 ? 26.957 -1.127 -9.572 1.00 80.62 153 ALA A N 1
ATOM 1160 C CA . ALA A 1 153 ? 27.024 0.280 -9.181 1.00 80.62 153 ALA A CA 1
ATOM 1161 C C . ALA A 1 153 ? 27.483 0.490 -7.721 1.00 80.62 153 ALA A C 1
ATOM 1163 O O . ALA A 1 153 ? 27.560 1.628 -7.265 1.00 80.62 153 ALA A O 1
ATOM 1164 N N . GLY A 1 154 ? 27.799 -0.585 -6.989 1.00 83.69 154 GLY A N 1
ATOM 1165 C CA . GLY A 1 154 ? 28.327 -0.531 -5.624 1.00 83.69 154 GLY A CA 1
ATOM 1166 C C . GLY A 1 154 ? 27.270 -0.599 -4.522 1.00 83.69 154 GLY A C 1
ATOM 1167 O O . GLY A 1 154 ? 27.611 -0.446 -3.348 1.00 83.69 154 GLY A O 1
ATOM 1168 N N . ALA A 1 155 ? 25.998 -0.851 -4.851 1.00 81.38 155 ALA A N 1
ATOM 1169 C CA . ALA A 1 155 ? 24.982 -1.097 -3.835 1.00 81.38 155 ALA A CA 1
ATOM 1170 C C . ALA A 1 155 ? 25.241 -2.468 -3.188 1.00 81.38 155 ALA A C 1
ATOM 1172 O O . ALA A 1 155 ? 24.928 -3.500 -3.767 1.00 81.38 155 ALA A O 1
ATOM 1173 N N . ALA A 1 156 ? 25.847 -2.487 -1.999 1.00 71.12 156 ALA A N 1
ATOM 1174 C CA . ALA A 1 156 ? 26.278 -3.726 -1.340 1.00 71.12 156 ALA A CA 1
ATOM 1175 C C . ALA A 1 156 ? 25.194 -4.397 -0.475 1.00 71.12 156 ALA A C 1
ATOM 1177 O O . ALA A 1 156 ? 25.330 -5.560 -0.111 1.00 71.12 156 ALA A O 1
ATOM 1178 N N . LYS A 1 157 ? 24.130 -3.668 -0.119 1.00 71.88 157 LYS A N 1
ATOM 1179 C CA . LYS A 1 157 ? 23.022 -4.150 0.722 1.00 71.88 157 LYS A CA 1
ATOM 1180 C C . LYS A 1 157 ? 21.699 -3.906 0.008 1.00 71.88 157 LYS A C 1
ATOM 1182 O O . LYS A 1 157 ? 20.961 -2.987 0.352 1.00 71.88 157 LYS A O 1
ATOM 1187 N N . VAL A 1 158 ? 21.458 -4.675 -1.048 1.00 66.44 158 VAL A N 1
ATOM 1188 C CA . VAL A 1 158 ? 20.210 -4.606 -1.812 1.00 66.44 158 VAL A CA 1
ATOM 1189 C C . VAL A 1 158 ? 19.298 -5.717 -1.320 1.00 66.44 158 VAL A C 1
ATOM 1191 O O . VAL A 1 158 ? 19.525 -6.882 -1.625 1.00 66.44 158 VAL A O 1
ATOM 1194 N N . THR A 1 159 ? 18.268 -5.347 -0.570 1.00 64.38 159 THR A N 1
ATOM 1195 C CA . THR A 1 159 ? 17.165 -6.244 -0.223 1.00 64.38 159 THR A CA 1
ATOM 1196 C C . THR A 1 159 ? 16.039 -5.972 -1.208 1.00 64.38 159 THR A C 1
ATOM 1198 O O . THR A 1 159 ? 15.503 -4.865 -1.240 1.00 64.38 159 THR A O 1
ATOM 1201 N N . VAL A 1 160 ? 15.725 -6.950 -2.056 1.00 65.44 160 VAL A N 1
ATOM 1202 C CA . VAL A 1 160 ? 14.638 -6.837 -3.034 1.00 65.44 160 VAL A CA 1
ATOM 1203 C C . VAL A 1 160 ? 13.436 -7.586 -2.484 1.00 65.44 160 VAL A C 1
ATOM 1205 O O . VAL A 1 160 ? 13.558 -8.736 -2.074 1.00 65.44 160 VAL A O 1
ATOM 1208 N N . VAL A 1 161 ? 12.282 -6.932 -2.473 1.00 53.66 161 VAL A N 1
ATOM 1209 C CA . VAL A 1 161 ? 11.002 -7.577 -2.182 1.00 53.66 161 VAL A CA 1
ATOM 1210 C C . VAL A 1 161 ? 10.368 -7.912 -3.527 1.00 53.66 161 VAL A C 1
ATOM 1212 O O . VAL A 1 161 ? 10.113 -7.014 -4.326 1.00 53.66 161 VAL A O 1
ATOM 1215 N N . ASP A 1 162 ? 10.190 -9.198 -3.807 1.00 58.44 162 ASP A N 1
ATOM 1216 C CA . ASP A 1 162 ? 9.347 -9.660 -4.915 1.00 58.44 162 ASP A CA 1
ATOM 1217 C C . ASP A 1 162 ? 7.938 -9.947 -4.372 1.00 58.44 162 ASP A C 1
ATOM 1219 O O . ASP A 1 162 ? 7.703 -9.880 -3.167 1.00 58.44 162 ASP A O 1
ATOM 1223 N N . LYS A 1 163 ? 6.993 -10.313 -5.241 1.00 45.38 163 LYS A N 1
ATOM 1224 C CA . LYS A 1 163 ? 5.637 -10.774 -4.904 1.00 45.38 163 LYS A CA 1
ATOM 1225 C C . LYS A 1 163 ? 5.583 -11.719 -3.692 1.00 45.38 163 LYS A C 1
ATOM 1227 O O . LYS A 1 163 ? 4.567 -11.768 -3.007 1.00 45.38 163 LYS A O 1
ATOM 1232 N N . PHE A 1 164 ? 6.629 -12.512 -3.466 1.00 47.34 164 PHE A N 1
ATOM 1233 C CA . PHE A 1 164 ? 6.695 -13.518 -2.404 1.00 47.34 164 PHE A CA 1
ATOM 1234 C C . PHE A 1 164 ? 7.333 -13.016 -1.097 1.00 47.34 164 PHE A C 1
ATOM 1236 O O . PHE A 1 164 ? 7.514 -13.804 -0.172 1.00 47.34 164 PHE A O 1
ATOM 1243 N N . GLY A 1 165 ? 7.665 -11.728 -1.007 1.00 49.38 165 GLY A N 1
ATOM 1244 C CA . GLY A 1 165 ? 8.323 -11.118 0.144 1.00 49.38 165 GLY A CA 1
ATOM 1245 C C . GLY A 1 165 ? 9.795 -10.798 -0.114 1.00 49.38 165 GLY A C 1
ATOM 1246 O O . GLY A 1 165 ? 10.256 -10.728 -1.256 1.00 49.38 165 GLY A O 1
ATOM 1247 N N . ILE A 1 166 ? 10.534 -10.554 0.971 1.00 51.44 166 ILE A N 1
ATOM 1248 C CA . ILE A 1 166 ? 11.972 -10.272 0.925 1.00 51.44 166 ILE A CA 1
ATOM 1249 C C . ILE A 1 166 ? 12.704 -11.475 0.314 1.00 51.44 166 ILE A C 1
ATOM 1251 O O . ILE A 1 166 ? 12.754 -12.546 0.916 1.00 51.44 166 ILE A O 1
ATOM 1255 N N . ILE A 1 167 ? 13.317 -11.282 -0.854 1.00 52.50 167 ILE A N 1
ATOM 1256 C CA . ILE A 1 167 ? 14.296 -12.218 -1.401 1.00 52.50 167 ILE A CA 1
ATOM 1257 C C . ILE A 1 167 ? 15.620 -11.927 -0.691 1.00 52.50 167 ILE A C 1
ATOM 1259 O O . ILE A 1 167 ? 16.331 -10.983 -1.038 1.00 52.50 167 ILE A O 1
ATOM 1263 N N . ASN A 1 168 ? 15.924 -12.725 0.329 1.00 44.66 168 ASN A N 1
ATOM 1264 C CA . ASN A 1 168 ? 17.266 -12.828 0.894 1.00 44.66 168 ASN A CA 1
ATOM 1265 C C . ASN A 1 168 ? 17.913 -14.108 0.348 1.00 44.66 168 ASN A C 1
ATOM 1267 O O . ASN A 1 168 ? 17.320 -15.182 0.461 1.00 44.66 168 ASN A O 1
ATOM 1271 N N . GLU A 1 169 ? 19.108 -13.978 -0.230 1.00 39.06 169 GLU A N 1
ATOM 1272 C CA . GLU A 1 169 ? 20.076 -15.082 -0.331 1.00 39.06 169 GLU A CA 1
ATOM 1273 C C . GLU A 1 169 ? 20.910 -15.151 0.953 1.00 39.06 169 GLU A C 1
ATOM 1275 O O . GLU A 1 169 ? 21.292 -14.070 1.468 1.00 39.06 169 GLU A O 1
#

pLDDT: mean 73.32, std 20.06, range [29.58, 96.25]

Foldseek 3Di:
DDDDDPPPDPVVVVCCVPLVQPVLAEEEEEAECPDVCVVPVPDPPVQVVVQVVCCVPVVHRYDYDYDPDLDLVVSLVVCLVCLSSHQEYEYEPNDPDSVVVSQVSCVVRHPHYYHHCVPVVVVVVVVVVVVVVCVVVVHDPVVDDPVVVCVVVVVPDDFDQDPVGTDDD

Organism: NCBI:txid99822